Protein AF-A0A7S1CPZ2-F1 (afdb_monomer)

Radius of gyration: 19.47 Å; Cα contacts (8 Å, |Δi|>4): 74; chains: 1; bounding box: 55×33×46 Å

InterPro domains:
  IPR025697 CLU domain [PF13236] (22-107)
  IPR025697 CLU domain [PS51823] (1-107)
  IPR027523 CLU domain containing protein [PTHR12601] (15-107)

Nearest PDB structures (foldseek):
  9eut-assembly1_B  TM=6.518E-01  e=6.713E+00  Pseudomonas aeruginosa

pLDDT: mean 83.92, std 20.36, range [34.12, 98.19]

Structure (mmCIF, N/CA/C/O backbone):
data_AF-A0A7S1CPZ2-F1
#
_entry.id   AF-A0A7S1CPZ2-F1
#
loop_
_atom_site.group_PDB
_atom_site.id
_atom_site.type_symbol
_atom_site.label_atom_id
_atom_site.label_alt_id
_atom_site.label_comp_id
_atom_site.label_asym_id
_atom_site.label_entity_id
_atom_site.label_seq_id
_atom_site.pdbx_PDB_ins_code
_atom_site.Cartn_x
_atom_site.Cartn_y
_atom_site.Cartn_z
_atom_site.occupancy
_atom_site.B_iso_or_equiv
_atom_site.auth_seq_id
_atom_site.auth_comp_id
_atom_site.auth_asym_id
_atom_site.auth_atom_id
_atom_site.pdbx_PDB_model_num
ATOM 1 N N . ALA A 1 1 ? 29.819 -21.635 20.275 1.00 39.72 1 ALA A N 1
ATOM 2 C CA . ALA A 1 1 ? 28.355 -21.488 20.215 1.00 39.72 1 ALA A CA 1
ATOM 3 C C . ALA A 1 1 ? 28.055 -20.097 20.756 1.00 39.72 1 ALA A C 1
ATOM 5 O O . ALA A 1 1 ? 28.481 -19.825 21.864 1.00 39.72 1 ALA A O 1
ATOM 6 N N . ASP A 1 2 ? 27.534 -19.126 20.023 1.00 35.84 2 ASP A N 1
ATOM 7 C CA . ASP A 1 2 ? 26.759 -19.181 18.791 1.00 35.84 2 ASP A CA 1
ATOM 8 C C . ASP A 1 2 ? 27.109 -18.018 17.860 1.00 35.84 2 ASP A C 1
ATOM 10 O O . ASP A 1 2 ? 27.485 -16.928 18.287 1.00 35.84 2 ASP A O 1
ATOM 14 N N . VAL A 1 3 ? 26.984 -18.298 16.569 1.00 44.12 3 VAL A N 1
ATOM 15 C CA . VAL A 1 3 ? 27.108 -17.353 15.466 1.00 44.12 3 VAL A CA 1
ATOM 16 C C . VAL A 1 3 ? 25.761 -16.651 15.311 1.00 44.12 3 VAL A C 1
ATOM 18 O O . VAL A 1 3 ? 24.797 -17.277 14.888 1.00 44.12 3 VAL A O 1
ATOM 21 N N . ALA A 1 4 ? 25.695 -15.349 15.583 1.00 42.81 4 ALA A N 1
ATOM 22 C CA . ALA A 1 4 ? 24.615 -14.499 15.090 1.00 42.81 4 ALA A CA 1
ATOM 23 C C . ALA A 1 4 ? 25.214 -13.473 14.126 1.00 42.81 4 ALA A C 1
ATOM 25 O O . ALA A 1 4 ? 25.727 -12.422 14.504 1.00 42.81 4 ALA A O 1
ATOM 26 N N . LEU A 1 5 ? 25.199 -13.860 12.852 1.00 42.28 5 LEU A N 1
ATOM 27 C CA . LEU A 1 5 ? 25.485 -13.029 11.693 1.00 42.28 5 LEU A CA 1
ATOM 28 C C . LEU A 1 5 ? 24.553 -11.812 11.691 1.00 42.28 5 LEU A C 1
ATOM 30 O O . LEU A 1 5 ? 23.407 -11.910 11.257 1.00 42.28 5 LEU A O 1
ATOM 34 N N . SER A 1 6 ? 25.064 -10.656 12.112 1.00 42.34 6 SER A N 1
ATOM 35 C CA . SER A 1 6 ? 24.456 -9.374 11.761 1.00 42.34 6 SER A CA 1
ATOM 36 C C . SER A 1 6 ? 24.675 -9.140 10.265 1.00 42.34 6 SER A C 1
ATOM 38 O O . SER A 1 6 ? 25.733 -8.694 9.819 1.00 42.34 6 SER A O 1
ATOM 40 N N . ARG A 1 7 ? 23.695 -9.557 9.460 1.00 40.56 7 ARG A N 1
ATOM 41 C CA . ARG A 1 7 ? 23.603 -9.251 8.031 1.00 40.56 7 ARG A CA 1
ATOM 42 C C . ARG A 1 7 ? 22.742 -8.008 7.849 1.00 40.56 7 ARG A C 1
ATOM 44 O O . ARG A 1 7 ? 21.647 -8.085 7.307 1.00 40.56 7 ARG A O 1
ATOM 51 N N . ASP A 1 8 ? 23.285 -6.852 8.201 1.00 40.06 8 ASP A N 1
ATOM 52 C CA . ASP A 1 8 ? 22.806 -5.592 7.634 1.00 40.06 8 ASP A CA 1
ATOM 53 C C . ASP A 1 8 ? 23.468 -5.372 6.271 1.00 40.06 8 ASP A C 1
ATOM 55 O O . ASP A 1 8 ? 24.335 -4.521 6.076 1.00 40.06 8 ASP A O 1
ATOM 59 N N . VAL A 1 9 ? 23.040 -6.164 5.284 1.00 37.44 9 VAL A N 1
ATOM 60 C CA . VAL A 1 9 ? 23.199 -5.777 3.881 1.00 37.44 9 VAL A CA 1
ATOM 61 C C . VAL A 1 9 ? 22.119 -4.738 3.605 1.00 37.44 9 VAL A C 1
ATOM 63 O O . VAL A 1 9 ? 21.030 -5.051 3.126 1.00 37.44 9 VAL A O 1
ATOM 66 N N . LYS A 1 10 ? 22.422 -3.472 3.908 1.00 40.31 10 LYS A N 1
ATOM 67 C CA . LYS A 1 10 ? 21.704 -2.339 3.319 1.00 40.31 10 LYS A CA 1
ATOM 68 C C . LYS A 1 10 ? 22.024 -2.324 1.826 1.00 40.31 10 LYS A C 1
ATOM 70 O O . LYS A 1 10 ? 22.955 -1.666 1.373 1.00 40.31 10 LYS A O 1
ATOM 75 N N . SER A 1 11 ? 21.272 -3.125 1.071 1.00 38.31 11 SER A N 1
ATOM 76 C CA . SER A 1 11 ? 21.229 -3.081 -0.387 1.00 38.31 11 SER A CA 1
ATOM 77 C C . SER A 1 11 ? 20.910 -1.647 -0.793 1.00 38.31 11 SER A C 1
ATOM 79 O O . SER A 1 11 ? 19.817 -1.158 -0.510 1.00 38.31 11 SER A O 1
ATOM 81 N N . GLY A 1 12 ? 21.885 -0.977 -1.408 1.00 34.12 12 GLY A N 1
ATOM 82 C CA . GLY A 1 12 ? 21.797 0.418 -1.816 1.00 34.12 12 GLY A CA 1
ATOM 83 C C . GLY A 1 12 ? 20.526 0.690 -2.613 1.00 34.12 12 GLY A C 1
ATOM 84 O O . GLY A 1 12 ? 20.365 0.201 -3.730 1.00 34.12 12 GLY A O 1
ATOM 85 N N . ARG A 1 13 ? 19.622 1.477 -2.026 1.00 51.16 13 ARG A N 1
ATOM 86 C CA . ARG A 1 13 ? 18.565 2.165 -2.761 1.00 51.16 13 ARG A CA 1
ATOM 87 C C . ARG A 1 13 ? 19.187 3.432 -3.334 1.00 51.16 13 ARG A C 1
ATOM 89 O O . ARG A 1 13 ? 19.605 4.312 -2.586 1.00 51.16 13 ARG A O 1
ATOM 96 N N . ALA A 1 14 ? 19.303 3.495 -4.655 1.00 41.88 14 ALA A N 1
ATOM 97 C CA . ALA A 1 14 ? 19.522 4.758 -5.339 1.00 41.88 14 ALA A CA 1
ATOM 98 C C . ALA A 1 14 ? 18.301 5.652 -5.059 1.00 41.88 14 ALA A C 1
ATOM 100 O O . ALA A 1 14 ? 17.185 5.240 -5.353 1.00 41.88 14 ALA A O 1
ATOM 101 N N . GLY A 1 15 ? 18.530 6.821 -4.451 1.00 42.19 15 GLY A N 1
ATOM 102 C CA . GLY A 1 15 ? 17.497 7.817 -4.146 1.00 42.19 15 GLY A CA 1
ATOM 103 C C . GLY A 1 15 ? 16.627 7.460 -2.942 1.00 42.19 15 GLY A C 1
ATOM 104 O O . GLY A 1 15 ? 15.493 7.032 -3.104 1.00 42.19 15 GLY A O 1
ATOM 105 N N . VAL A 1 16 ? 17.143 7.628 -1.721 1.00 50.38 16 VAL A N 1
ATOM 106 C CA . VAL A 1 16 ? 16.282 7.624 -0.529 1.00 50.38 16 VAL A CA 1
ATOM 107 C C . VAL A 1 16 ? 15.676 9.020 -0.410 1.00 50.38 16 VAL A C 1
ATOM 109 O O . VAL A 1 16 ? 16.329 9.935 0.087 1.00 50.38 16 VAL A O 1
ATOM 112 N N . 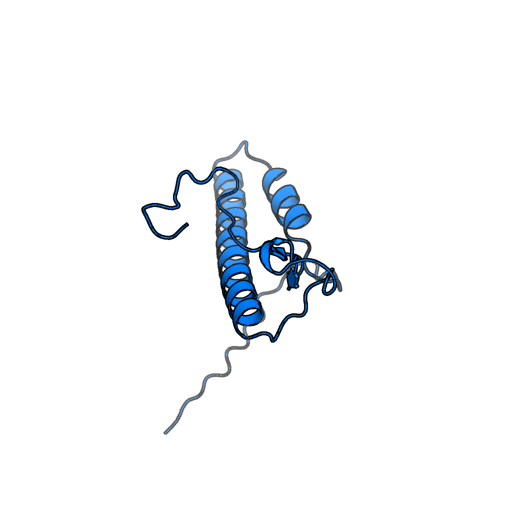GLU A 1 17 ? 14.453 9.194 -0.906 1.00 55.03 17 GLU A N 1
ATOM 113 C CA . GLU A 1 17 ? 13.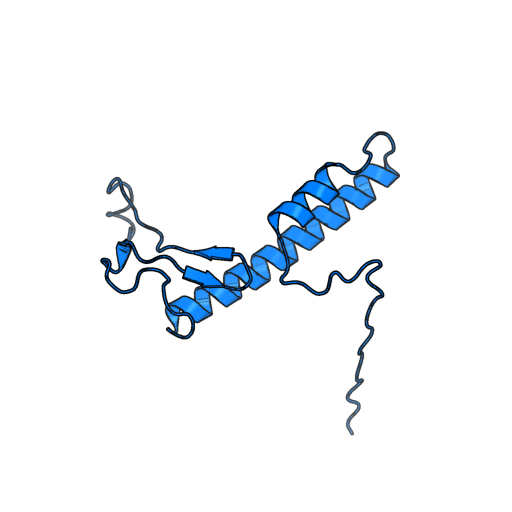601 10.291 -0.453 1.00 55.03 17 GLU A CA 1
ATOM 114 C C . GLU A 1 17 ? 13.385 10.134 1.055 1.00 55.03 17 GLU A C 1
ATOM 116 O O . GLU A 1 17 ? 12.947 9.088 1.536 1.00 55.03 17 GLU A O 1
ATOM 121 N N . PHE A 1 18 ? 13.755 11.160 1.820 1.00 56.69 18 PHE A N 1
ATOM 122 C CA . PHE A 1 18 ? 13.463 11.236 3.248 1.00 56.69 18 PHE A CA 1
ATOM 123 C C . PHE A 1 18 ? 12.001 11.660 3.416 1.00 56.69 18 PHE A C 1
ATOM 125 O O . PHE A 1 18 ? 11.705 12.819 3.688 1.00 56.69 18 PHE A O 1
ATOM 132 N N . GLY A 1 19 ? 11.094 10.711 3.202 1.00 69.75 19 GLY A N 1
ATOM 133 C CA . GLY A 1 19 ? 9.653 10.870 3.357 1.00 69.75 19 GLY A CA 1
ATOM 134 C C . GLY A 1 19 ? 8.980 9.521 3.629 1.00 69.75 19 GLY A C 1
ATOM 135 O O . GLY A 1 19 ? 9.605 8.473 3.428 1.00 69.75 19 GLY A O 1
ATOM 136 N N . PRO A 1 20 ? 7.737 9.519 4.143 1.00 78.50 20 PRO A N 1
ATOM 137 C CA . PRO A 1 20 ? 6.945 8.297 4.236 1.00 78.50 20 PRO A CA 1
ATOM 138 C C . PRO A 1 20 ? 6.764 7.687 2.835 1.00 78.50 20 PRO A C 1
ATOM 140 O O . PRO A 1 20 ? 6.800 8.388 1.827 1.00 78.50 20 PRO A O 1
ATOM 143 N N . ARG A 1 21 ? 6.655 6.357 2.751 1.00 90.81 21 ARG A N 1
ATOM 144 C CA . ARG A 1 21 ? 6.599 5.654 1.462 1.00 90.81 21 ARG A CA 1
ATOM 145 C C . ARG A 1 21 ? 5.294 5.975 0.732 1.00 90.81 21 ARG A C 1
ATOM 147 O O . ARG A 1 21 ? 4.218 5.706 1.255 1.00 90.81 21 ARG A O 1
ATOM 154 N N . GLU A 1 22 ? 5.390 6.423 -0.514 1.00 94.56 22 GLU A N 1
ATOM 155 C CA . GLU A 1 22 ? 4.226 6.677 -1.369 1.00 94.56 22 GLU A CA 1
ATOM 156 C C . GLU A 1 22 ? 3.976 5.501 -2.324 1.00 94.56 22 GLU A C 1
ATOM 158 O O . GLU A 1 22 ? 4.504 5.431 -3.435 1.00 94.56 22 GLU A O 1
ATOM 163 N N . TRP A 1 23 ? 3.161 4.535 -1.886 1.00 96.25 23 TRP A N 1
ATOM 164 C CA . TRP A 1 23 ? 2.894 3.290 -2.626 1.00 96.25 23 TRP A CA 1
ATOM 165 C C . TRP A 1 23 ? 2.381 3.514 -4.051 1.00 96.25 23 TRP A C 1
ATOM 167 O O . TRP A 1 23 ? 2.782 2.808 -4.981 1.00 96.25 23 TRP A O 1
ATOM 177 N N . ASN A 1 24 ? 1.488 4.491 -4.220 1.00 95.50 24 ASN A N 1
ATOM 178 C CA . ASN A 1 24 ? 0.873 4.800 -5.508 1.00 95.50 24 ASN A CA 1
ATOM 179 C C . ASN A 1 24 ? 1.879 5.426 -6.476 1.00 95.50 24 ASN A C 1
ATOM 181 O O . ASN A 1 24 ? 1.927 5.029 -7.641 1.00 95.50 24 ASN A O 1
ATOM 185 N N . GLU A 1 25 ? 2.703 6.358 -5.995 1.00 96.38 25 GLU A N 1
ATOM 186 C CA . GLU A 1 25 ? 3.746 7.000 -6.796 1.00 96.38 25 GLU A CA 1
ATOM 187 C C . GLU A 1 25 ? 4.827 5.991 -7.193 1.00 96.38 25 GLU A C 1
ATOM 189 O O . GLU A 1 25 ? 5.206 5.913 -8.363 1.00 96.38 25 GLU A O 1
ATOM 194 N N . GLU A 1 26 ? 5.249 5.129 -6.264 1.00 95.88 26 GLU A N 1
ATOM 195 C CA . GLU A 1 26 ? 6.229 4.082 -6.551 1.00 95.88 26 GLU A CA 1
ATOM 196 C C . GLU A 1 26 ? 5.694 3.086 -7.598 1.00 95.88 26 GLU A C 1
ATOM 198 O O . GLU A 1 26 ? 6.382 2.783 -8.579 1.00 95.88 26 GLU A O 1
ATOM 203 N N . LEU A 1 27 ? 4.441 2.627 -7.465 1.00 97.00 27 LEU A N 1
ATOM 204 C CA . LEU A 1 27 ? 3.802 1.758 -8.462 1.00 97.00 27 LEU A CA 1
ATOM 205 C C . LEU A 1 27 ? 3.723 2.432 -9.831 1.00 97.00 27 LEU A C 1
ATOM 207 O O . LEU A 1 27 ? 3.990 1.790 -10.853 1.00 97.00 27 LEU A O 1
ATOM 211 N N . GLN A 1 28 ? 3.330 3.704 -9.853 1.00 97.25 28 GLN A N 1
ATOM 212 C CA . GLN A 1 28 ? 3.201 4.471 -11.081 1.00 97.25 28 GLN A CA 1
ATOM 213 C C . GLN A 1 28 ? 4.560 4.628 -11.771 1.00 97.25 28 GLN A C 1
ATOM 215 O O . GLN A 1 28 ? 4.665 4.341 -12.964 1.00 97.25 28 GLN A O 1
ATOM 220 N N . SER A 1 29 ? 5.619 4.928 -11.014 1.00 97.00 29 SER A N 1
ATOM 221 C CA . SER A 1 29 ? 6.983 5.032 -11.542 1.00 97.00 29 SER A CA 1
ATOM 222 C C . SER A 1 29 ? 7.443 3.738 -12.229 1.00 97.00 29 SER A C 1
ATOM 224 O O . SER A 1 29 ? 8.006 3.768 -13.324 1.00 97.00 29 SER A O 1
ATOM 226 N N . TYR A 1 30 ? 7.131 2.567 -11.655 1.00 97.19 30 TYR A N 1
ATOM 227 C CA . TYR A 1 30 ? 7.460 1.285 -12.281 1.00 97.19 30 TYR A CA 1
ATOM 228 C C . TYR A 1 30 ? 6.615 1.010 -13.524 1.00 97.19 30 TYR A C 1
ATOM 230 O O . TYR A 1 30 ? 7.097 0.400 -14.481 1.00 97.19 30 TYR A O 1
ATOM 238 N N . ARG A 1 31 ? 5.352 1.447 -13.545 1.00 95.75 31 ARG A N 1
ATOM 239 C CA . ARG A 1 31 ? 4.477 1.288 -14.713 1.00 95.75 31 ARG A CA 1
ATOM 240 C C . ARG A 1 31 ? 4.958 2.097 -15.914 1.00 95.75 31 ARG A C 1
ATOM 242 O O . ARG A 1 31 ? 4.767 1.614 -17.030 1.00 95.75 31 ARG A O 1
ATOM 249 N N . GLU A 1 32 ? 5.592 3.240 -15.672 1.00 96.50 32 GLU A N 1
ATOM 250 C CA . GLU A 1 32 ? 6.147 4.152 -16.679 1.00 96.50 32 GLU A CA 1
ATOM 251 C C . GLU A 1 32 ? 7.514 3.717 -17.234 1.00 96.50 32 GLU A C 1
ATOM 253 O O . GLU A 1 32 ? 7.983 4.280 -18.224 1.00 96.50 32 GLU A O 1
ATOM 258 N N . LEU A 1 33 ? 8.143 2.682 -16.659 1.00 95.56 33 LEU A N 1
ATOM 259 C CA . LEU A 1 33 ? 9.399 2.141 -17.180 1.00 95.56 33 LEU A CA 1
ATOM 260 C C . LEU A 1 33 ? 9.261 1.644 -18.637 1.00 95.56 33 LEU A C 1
ATOM 262 O O . LEU A 1 33 ? 8.219 1.087 -19.009 1.00 95.56 33 LEU A O 1
ATOM 266 N N . PRO A 1 34 ? 10.333 1.754 -19.451 1.00 95.38 34 PRO A N 1
ATOM 267 C CA . PRO A 1 34 ? 10.362 1.227 -20.813 1.00 95.38 34 PRO A CA 1
ATOM 268 C C . PRO A 1 34 ? 9.968 -0.253 -20.892 1.00 95.38 34 PRO A C 1
ATOM 270 O O . PRO A 1 34 ? 10.232 -1.042 -19.981 1.00 95.38 34 PRO A O 1
ATOM 273 N N . ARG A 1 35 ? 9.347 -0.649 -22.007 1.00 95.44 35 ARG A N 1
ATOM 274 C CA . ARG A 1 35 ? 8.798 -2.007 -22.189 1.00 95.44 35 ARG A CA 1
ATOM 275 C C . ARG A 1 35 ? 9.078 -2.630 -23.556 1.00 95.44 35 ARG A C 1
ATOM 277 O O . ARG A 1 35 ? 8.558 -3.711 -23.849 1.00 95.44 35 ARG A O 1
ATOM 284 N N . ASP A 1 36 ? 9.910 -1.995 -24.373 1.00 97.25 36 ASP A N 1
ATOM 285 C CA . ASP A 1 36 ? 10.135 -2.404 -25.761 1.00 97.25 36 ASP A CA 1
ATOM 286 C C . ASP A 1 36 ? 11.013 -3.656 -25.828 1.00 97.25 36 ASP A C 1
ATOM 288 O O . ASP A 1 36 ? 10.722 -4.612 -26.556 1.00 97.25 36 ASP A O 1
ATOM 292 N N . ARG A 1 37 ? 12.051 -3.724 -24.987 1.00 97.44 37 ARG A N 1
ATOM 293 C CA . ARG A 1 37 ? 12.960 -4.873 -24.930 1.00 97.44 37 ARG A CA 1
ATOM 294 C C . ARG A 1 37 ? 12.571 -5.838 -23.816 1.00 97.44 37 ARG A C 1
ATOM 296 O O . ARG A 1 37 ? 12.148 -5.445 -22.732 1.00 97.44 37 A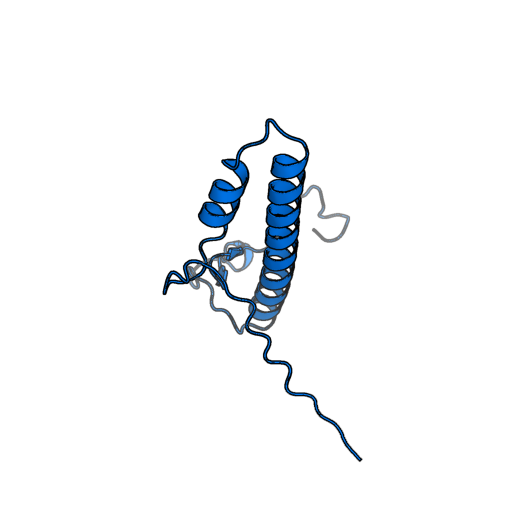RG A O 1
ATOM 303 N N . ALA A 1 38 ? 12.811 -7.130 -24.049 1.00 97.19 38 ALA A N 1
ATOM 304 C CA . ALA A 1 38 ? 12.519 -8.186 -23.075 1.00 97.19 38 ALA A CA 1
ATOM 305 C C . ALA A 1 38 ? 13.183 -7.946 -21.709 1.00 97.19 38 ALA A C 1
ATOM 307 O O . ALA A 1 38 ? 12.567 -8.166 -20.671 1.00 97.19 38 ALA A O 1
ATOM 308 N N . ARG A 1 39 ? 14.419 -7.433 -21.708 1.00 96.44 39 ARG A N 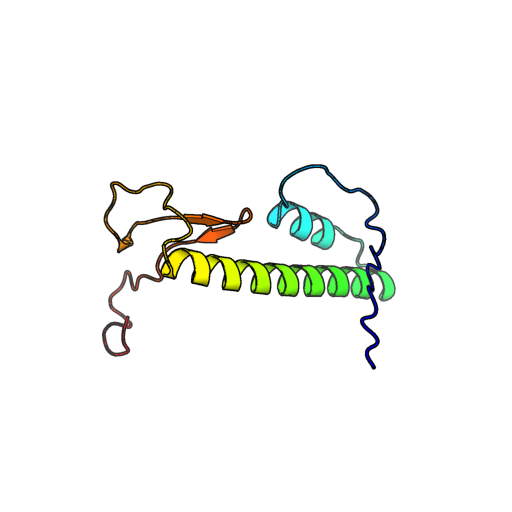1
ATOM 309 C CA . ARG A 1 39 ? 15.142 -7.092 -20.478 1.00 96.44 39 ARG A CA 1
ATOM 310 C C . ARG A 1 39 ? 14.459 -5.977 -19.681 1.00 96.44 39 ARG A C 1
ATOM 312 O O . ARG A 1 39 ? 14.436 -6.054 -18.460 1.00 96.44 39 ARG A O 1
ATOM 319 N N . GLU A 1 40 ? 13.923 -4.961 -20.353 1.00 97.19 40 GLU A N 1
ATOM 320 C CA . GLU A 1 40 ? 13.253 -3.833 -19.692 1.00 97.19 40 GLU A CA 1
ATOM 321 C C . GLU A 1 40 ? 11.950 -4.298 -19.038 1.00 97.19 40 GLU A C 1
ATOM 323 O O . GLU A 1 40 ? 11.731 -4.034 -17.858 1.00 97.19 40 G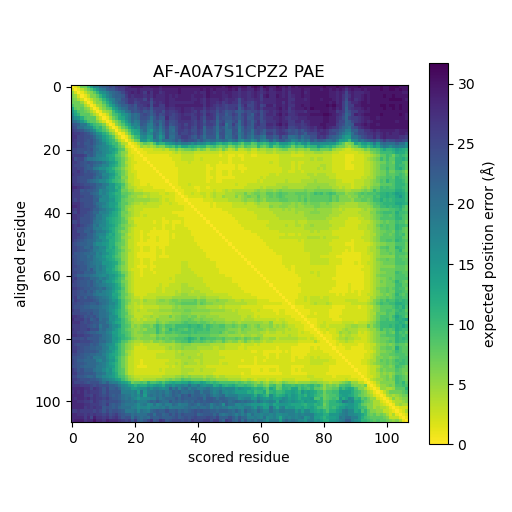LU A O 1
ATOM 3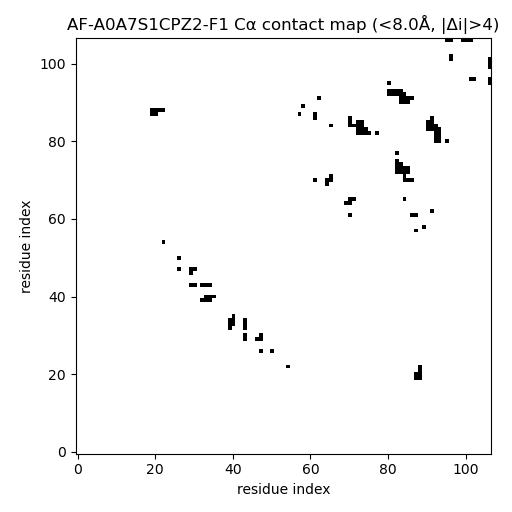28 N N . ARG A 1 41 ? 11.167 -5.121 -19.754 1.00 97.38 41 ARG A N 1
ATOM 329 C CA . ARG A 1 41 ? 9.977 -5.782 -19.195 1.00 97.38 41 ARG A CA 1
ATOM 330 C C . ARG A 1 41 ? 10.312 -6.615 -17.962 1.00 97.38 41 ARG A C 1
ATOM 332 O O . ARG A 1 41 ? 9.680 -6.443 -16.933 1.00 97.38 41 ARG A O 1
ATOM 339 N N . ALA A 1 42 ? 11.360 -7.438 -18.024 1.00 97.44 42 ALA A N 1
ATOM 340 C CA . ALA A 1 42 ? 11.764 -8.267 -16.889 1.00 97.44 42 ALA A CA 1
ATOM 341 C C . ALA A 1 42 ? 12.170 -7.445 -15.649 1.00 97.44 42 ALA A C 1
ATOM 343 O O . ALA A 1 42 ? 11.897 -7.861 -14.523 1.00 97.44 42 ALA A O 1
ATOM 344 N N . VAL A 1 43 ? 12.823 -6.290 -15.834 1.00 96.38 43 VAL A N 1
ATOM 345 C CA . VAL A 1 43 ? 13.156 -5.375 -14.728 1.00 96.38 43 VAL A CA 1
ATOM 346 C C . VAL A 1 43 ? 11.886 -4.759 -14.149 1.00 96.38 43 VAL A C 1
ATOM 348 O O . VAL A 1 43 ? 11.683 -4.835 -12.940 1.00 96.38 43 VAL A O 1
ATOM 351 N N . ARG A 1 44 ? 11.015 -4.215 -15.003 1.00 97.38 44 ARG A N 1
ATOM 352 C CA . ARG A 1 44 ? 9.726 -3.639 -14.608 1.00 97.38 44 ARG A CA 1
ATOM 353 C C . ARG A 1 44 ? 8.872 -4.636 -13.829 1.00 97.38 44 ARG A C 1
ATOM 355 O O . ARG A 1 44 ? 8.421 -4.324 -12.731 1.00 97.38 44 ARG A O 1
ATOM 362 N N . ASP A 1 45 ? 8.691 -5.837 -14.366 1.00 97.69 45 ASP A N 1
ATOM 363 C CA . ASP A 1 45 ? 7.850 -6.866 -13.759 1.00 97.69 45 ASP A CA 1
ATOM 364 C C . ASP A 1 45 ? 8.422 -7.303 -12.407 1.00 97.69 45 ASP A C 1
ATOM 366 O O . ASP A 1 45 ? 7.685 -7.404 -11.431 1.00 97.69 45 ASP A O 1
ATOM 370 N N . ARG A 1 46 ? 9.751 -7.458 -12.292 1.00 97.62 46 ARG A N 1
ATOM 371 C CA . ARG A 1 46 ? 10.404 -7.745 -11.006 1.00 97.62 46 ARG A CA 1
ATOM 372 C C . ARG A 1 46 ? 10.172 -6.635 -9.979 1.00 97.62 46 ARG A C 1
ATOM 374 O O . ARG A 1 46 ? 9.915 -6.951 -8.818 1.00 97.62 46 ARG A O 1
ATOM 381 N N . SER A 1 47 ? 10.277 -5.368 -10.381 1.00 97.69 47 SER A N 1
ATOM 382 C CA . SER A 1 47 ? 10.036 -4.227 -9.490 1.00 97.69 47 SER A CA 1
ATOM 383 C C . SER A 1 47 ? 8.586 -4.184 -9.014 1.00 97.69 47 SER A C 1
ATOM 385 O O . SER A 1 47 ? 8.348 -4.069 -7.815 1.00 97.69 47 SER A O 1
ATOM 387 N N . ILE A 1 48 ? 7.621 -4.380 -9.920 1.00 97.44 48 ILE A N 1
ATOM 388 C CA . ILE A 1 48 ? 6.192 -4.438 -9.578 1.00 97.44 48 ILE A CA 1
ATOM 389 C C . ILE A 1 48 ? 5.905 -5.625 -8.654 1.00 97.44 48 ILE A C 1
ATOM 391 O O . ILE A 1 48 ? 5.245 -5.450 -7.634 1.00 97.44 48 ILE A O 1
ATOM 395 N N . CYS A 1 49 ? 6.425 -6.819 -8.956 1.00 98.12 49 CYS A N 1
ATOM 396 C CA . CYS A 1 49 ? 6.255 -7.983 -8.087 1.00 98.12 49 CYS A CA 1
ATOM 397 C C . CYS A 1 49 ? 6.794 -7.711 -6.682 1.00 98.12 49 CYS A C 1
ATOM 399 O O . CYS A 1 49 ? 6.132 -8.034 -5.701 1.00 98.12 49 CYS A O 1
ATOM 401 N N . ARG A 1 50 ? 7.975 -7.093 -6.573 1.00 97.19 50 ARG A N 1
ATOM 402 C CA . ARG A 1 50 ? 8.545 -6.727 -5.275 1.00 97.19 50 ARG A CA 1
ATOM 403 C C . ARG A 1 50 ? 7.668 -5.731 -4.526 1.00 97.19 50 ARG A C 1
ATOM 405 O O . ARG A 1 50 ? 7.389 -5.954 -3.356 1.00 97.19 50 ARG A O 1
ATOM 412 N N . LEU A 1 51 ? 7.202 -4.688 -5.206 1.00 97.69 51 LEU A N 1
ATOM 413 C CA . LEU A 1 51 ? 6.311 -3.692 -4.623 1.00 97.69 51 LEU A CA 1
ATOM 414 C C . LEU A 1 51 ? 5.029 -4.323 -4.075 1.00 97.69 51 LEU A C 1
ATOM 416 O O . LEU A 1 51 ? 4.642 -4.024 -2.954 1.00 97.69 51 LEU A O 1
ATOM 420 N N . VAL A 1 52 ? 4.397 -5.215 -4.842 1.00 97.81 52 VAL A N 1
ATOM 421 C CA . VAL A 1 52 ? 3.165 -5.901 -4.428 1.00 97.81 52 VAL A CA 1
ATOM 422 C C . VAL A 1 52 ? 3.413 -6.813 -3.227 1.00 97.81 52 VAL A C 1
ATOM 424 O O . VAL A 1 52 ? 2.596 -6.833 -2.309 1.00 97.81 52 VAL A O 1
ATOM 427 N N . MET A 1 53 ? 4.535 -7.541 -3.198 1.00 98.19 53 MET A N 1
ATOM 428 C CA . MET A 1 53 ? 4.905 -8.363 -2.040 1.00 98.19 53 MET A CA 1
ATOM 429 C C . MET A 1 53 ? 5.094 -7.505 -0.785 1.00 98.19 53 MET A C 1
ATOM 431 O O . MET A 1 53 ? 4.528 -7.827 0.258 1.00 98.19 53 MET A O 1
ATOM 435 N N . ASP A 1 54 ? 5.829 -6.397 -0.901 1.00 97.75 54 ASP A N 1
ATOM 436 C CA . ASP A 1 54 ? 6.047 -5.473 0.212 1.00 97.75 54 ASP A CA 1
ATOM 437 C C . ASP A 1 54 ? 4.719 -4.844 0.676 1.00 97.75 54 ASP A C 1
ATOM 439 O O . ASP A 1 54 ? 4.431 -4.841 1.869 1.00 97.75 54 ASP A O 1
ATOM 443 N N . PHE A 1 55 ? 3.888 -4.361 -0.257 1.00 97.88 55 PHE A N 1
ATOM 444 C CA . PHE A 1 55 ? 2.581 -3.760 0.037 1.00 97.88 55 PHE A CA 1
ATOM 445 C C . PHE A 1 55 ? 1.675 -4.740 0.770 1.00 97.88 55 PHE A C 1
ATOM 447 O O . PHE A 1 55 ? 1.063 -4.384 1.770 1.00 97.88 55 PHE A O 1
ATOM 454 N N . THR A 1 56 ? 1.623 -5.990 0.307 1.00 98.12 56 THR A N 1
ATOM 455 C CA . THR A 1 56 ? 0.797 -7.030 0.929 1.00 98.12 56 THR A CA 1
ATOM 456 C C . THR A 1 56 ? 1.259 -7.309 2.355 1.00 98.12 56 THR A C 1
ATOM 458 O O . THR A 1 56 ? 0.434 -7.361 3.261 1.00 98.12 56 THR A O 1
ATOM 461 N N . ALA A 1 57 ? 2.570 -7.438 2.583 1.00 98.00 57 ALA A N 1
ATOM 462 C CA 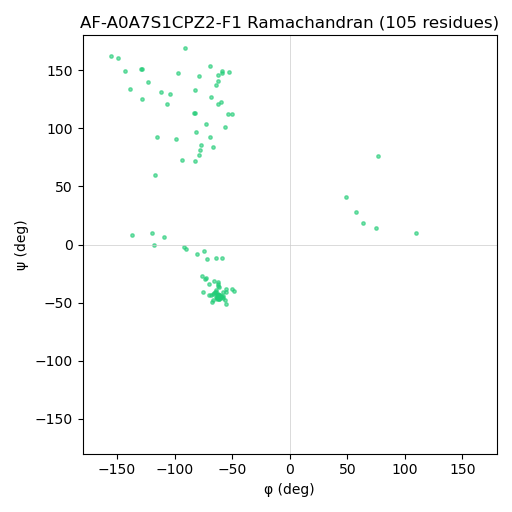. ALA A 1 57 ? 3.109 -7.669 3.919 1.00 98.00 57 ALA A CA 1
ATOM 463 C C . ALA A 1 57 ? 2.793 -6.507 4.878 1.00 98.00 57 ALA A C 1
ATOM 465 O O . ALA A 1 57 ? 2.332 -6.745 5.995 1.00 98.00 57 ALA A O 1
ATOM 466 N N . THR A 1 58 ? 2.982 -5.260 4.433 1.00 97.81 58 THR A N 1
ATOM 467 C CA . THR A 1 58 ? 2.649 -4.068 5.226 1.00 97.81 58 THR A CA 1
ATOM 468 C C . THR A 1 58 ? 1.144 -3.949 5.471 1.00 97.81 58 THR A C 1
ATOM 470 O O . THR A 1 58 ? 0.734 -3.675 6.595 1.00 97.81 58 THR A O 1
ATOM 473 N N . ALA A 1 59 ? 0.309 -4.221 4.464 1.00 97.62 59 ALA A N 1
ATOM 474 C CA . ALA A 1 59 ? -1.144 -4.204 4.602 1.00 97.62 59 ALA A CA 1
ATOM 475 C C . ALA A 1 59 ? -1.632 -5.249 5.616 1.00 97.62 59 ALA A C 1
ATOM 477 O O . ALA A 1 59 ? -2.446 -4.935 6.478 1.00 97.62 59 ALA A O 1
ATOM 478 N N . CYS A 1 60 ? -1.101 -6.475 5.569 1.00 98.19 60 CYS A N 1
ATOM 479 C CA . CYS A 1 60 ? -1.436 -7.511 6.544 1.00 98.19 60 CYS A CA 1
ATOM 480 C C . CYS A 1 60 ? -1.053 -7.097 7.971 1.00 98.19 60 CYS A C 1
ATOM 482 O O . CYS A 1 60 ? -1.865 -7.242 8.881 1.00 98.19 60 CYS A O 1
ATOM 484 N N . ALA A 1 61 ? 0.153 -6.557 8.168 1.00 97.94 61 ALA A N 1
ATOM 485 C CA . ALA A 1 61 ? 0.588 -6.079 9.479 1.00 97.94 61 ALA A CA 1
ATOM 486 C C . ALA A 1 61 ? -0.287 -4.919 9.989 1.00 97.94 61 ALA A C 1
ATOM 488 O O . ALA A 1 61 ? -0.697 -4.927 11.147 1.00 97.94 61 ALA A O 1
ATOM 489 N N . GLY A 1 62 ? -0.630 -3.966 9.116 1.00 97.50 62 GLY A N 1
ATOM 490 C CA . GLY A 1 62 ? -1.519 -2.851 9.445 1.00 97.50 62 GLY A CA 1
ATOM 491 C C . GLY A 1 62 ? -2.926 -3.309 9.832 1.00 97.50 62 GLY A C 1
ATOM 492 O O . GLY A 1 62 ? -3.462 -2.848 10.834 1.00 97.50 62 GLY A O 1
ATOM 493 N N . ALA A 1 63 ? -3.496 -4.270 9.101 1.00 97.50 63 ALA A N 1
ATOM 494 C CA . ALA A 1 63 ? -4.803 -4.838 9.423 1.00 97.50 63 ALA A CA 1
ATOM 495 C C . ALA A 1 63 ? -4.814 -5.519 10.802 1.00 97.50 63 ALA A C 1
ATOM 497 O O . ALA A 1 63 ? -5.739 -5.301 11.582 1.00 97.50 63 ALA A O 1
ATOM 498 N N . VAL A 1 64 ? -3.773 -6.295 11.134 1.00 97.81 64 VAL A N 1
ATOM 499 C CA . VAL A 1 64 ? -3.629 -6.901 12.470 1.00 97.81 64 VAL A CA 1
ATOM 500 C C . VAL A 1 64 ? -3.535 -5.819 13.547 1.00 97.81 64 VAL A C 1
ATOM 502 O O . VAL A 1 64 ? -4.272 -5.875 14.526 1.00 97.81 64 VAL A O 1
ATOM 505 N N . ALA A 1 65 ? -2.706 -4.792 13.340 1.00 97.56 65 ALA A N 1
ATOM 506 C CA . ALA A 1 65 ? -2.537 -3.703 14.301 1.00 97.56 65 ALA A CA 1
ATOM 507 C C . ALA A 1 65 ? -3.832 -2.902 14.544 1.00 97.56 65 ALA A C 1
ATOM 509 O O . ALA A 1 65 ? -4.071 -2.447 15.664 1.00 97.56 65 ALA A O 1
ATOM 510 N N . ILE A 1 66 ? -4.678 -2.743 13.519 1.00 96.62 66 ILE A N 1
ATOM 511 C CA . ILE A 1 66 ? -6.011 -2.131 13.640 1.00 96.62 66 ILE A CA 1
ATOM 512 C C . ILE A 1 66 ? -6.932 -3.008 14.491 1.00 96.62 66 ILE A C 1
ATOM 514 O O . ILE A 1 66 ? -7.555 -2.508 15.423 1.00 96.62 66 ILE A O 1
ATOM 518 N N . VAL A 1 67 ? -6.986 -4.317 14.219 1.00 94.56 67 VAL A N 1
ATOM 519 C CA . VAL A 1 67 ? -7.817 -5.264 14.987 1.00 94.56 67 VAL A CA 1
ATOM 520 C C . VAL A 1 67 ? -7.384 -5.336 16.455 1.00 94.56 67 VAL A C 1
ATOM 522 O O . VAL A 1 67 ? -8.226 -5.445 17.341 1.00 94.56 67 VAL A O 1
ATOM 525 N N . GLU A 1 68 ? -6.084 -5.229 16.730 1.00 96.25 68 GLU A N 1
ATOM 526 C CA . GLU A 1 68 ? -5.537 -5.169 18.092 1.00 96.25 68 GLU A CA 1
ATOM 527 C C . GLU A 1 68 ? -5.765 -3.811 18.788 1.00 96.25 68 GLU A C 1
ATOM 529 O O . GLU A 1 68 ? -5.443 -3.666 19.966 1.00 96.25 68 GLU A O 1
ATOM 534 N N . GLY A 1 69 ? -6.309 -2.809 18.087 1.00 94.38 69 GLY A N 1
ATOM 535 C CA . GLY A 1 69 ? -6.556 -1.466 18.623 1.00 94.38 69 GLY A CA 1
ATOM 536 C C . GLY A 1 69 ? -5.298 -0.605 18.770 1.00 94.38 69 GLY A C 1
ATOM 537 O O . GLY A 1 69 ? -5.329 0.426 19.441 1.00 94.38 69 GLY A O 1
ATOM 538 N N . THR A 1 70 ? -4.184 -1.006 18.150 1.00 97.19 70 THR A N 1
ATOM 539 C CA . THR A 1 70 ? -2.918 -0.253 18.174 1.00 97.19 70 THR A CA 1
ATOM 540 C C . THR A 1 70 ? -2.960 0.960 17.237 1.00 97.19 70 THR A C 1
ATOM 542 O O . THR A 1 70 ? -2.277 1.955 17.478 1.00 97.19 70 THR A O 1
ATOM 545 N N . VAL A 1 71 ? -3.777 0.905 16.178 1.00 96.44 71 VAL A N 1
ATOM 546 C CA . VAL A 1 71 ? -3.981 2.004 15.223 1.00 96.44 71 VAL A CA 1
ATOM 547 C C . VAL A 1 71 ? -5.350 2.636 15.463 1.00 96.44 71 VAL A C 1
ATOM 549 O O . VAL A 1 71 ? -6.375 1.966 15.359 1.00 96.44 71 VAL A O 1
ATOM 552 N N . ALA A 1 72 ? -5.371 3.935 15.762 1.00 96.44 72 ALA A N 1
ATOM 553 C CA . ALA A 1 72 ? -6.610 4.676 15.967 1.00 96.44 72 ALA A CA 1
ATOM 554 C C . ALA A 1 72 ? -7.278 5.044 14.627 1.00 96.44 72 ALA A C 1
ATOM 556 O O . ALA A 1 72 ? -6.574 5.356 13.659 1.00 96.44 72 ALA A O 1
ATOM 557 N N . PRO A 1 73 ? -8.620 5.056 14.561 1.00 97.00 73 PRO A N 1
ATOM 558 C CA . PRO A 1 73 ? -9.325 5.525 13.380 1.00 97.00 73 PRO A CA 1
ATOM 559 C C . PRO A 1 73 ? -9.162 7.039 13.217 1.00 97.00 73 PRO A C 1
ATOM 561 O O . PRO A 1 73 ? -8.987 7.782 14.185 1.00 97.00 73 PRO A O 1
ATOM 564 N N . ILE A 1 74 ? -9.268 7.507 11.979 1.00 96.69 74 ILE A N 1
ATOM 565 C CA . ILE A 1 74 ? -9.247 8.937 11.642 1.00 96.69 74 ILE A CA 1
ATOM 566 C C . ILE A 1 74 ? -10.568 9.606 12.043 1.00 96.69 74 ILE A C 1
ATOM 568 O O . ILE A 1 74 ? -10.595 10.784 12.397 1.00 96.69 74 ILE A O 1
ATOM 572 N N . ASN A 1 75 ? -11.657 8.843 12.015 1.00 95.31 75 ASN A N 1
ATOM 573 C CA . ASN A 1 75 ? -13.026 9.263 12.294 1.00 95.31 75 ASN A CA 1
ATOM 574 C C . ASN A 1 75 ? -13.612 8.541 13.531 1.00 95.31 75 ASN A C 1
ATOM 576 O O . ASN A 1 75 ? -14.649 7.896 13.421 1.00 95.31 75 ASN A O 1
ATOM 580 N N . PRO A 1 76 ? -13.018 8.667 14.736 1.00 93.88 76 PRO A N 1
ATOM 581 C CA . PRO A 1 76 ? -13.430 7.908 15.928 1.00 93.88 76 PRO A CA 1
ATOM 582 C C . PRO A 1 76 ? -14.855 8.197 16.430 1.00 93.88 76 PRO A C 1
ATOM 584 O O . PRO A 1 76 ? -15.328 7.514 17.330 1.00 93.88 76 PRO A O 1
ATOM 587 N N . GLY A 1 77 ? -15.513 9.245 15.927 1.00 94.38 77 GLY A N 1
ATOM 588 C CA . GLY A 1 77 ? -16.879 9.606 16.316 1.00 94.38 77 GLY A CA 1
ATOM 589 C C . GLY A 1 77 ? -17.969 8.963 15.459 1.00 94.38 77 GLY A C 1
ATOM 590 O O . GLY A 1 77 ? -19.147 9.204 15.715 1.00 94.38 77 GLY A O 1
ATOM 591 N N . GLU A 1 78 ? -17.592 8.214 14.425 1.00 93.94 78 GLU A N 1
ATOM 592 C CA . GLU A 1 78 ? -18.530 7.510 13.554 1.00 93.94 78 GLU A CA 1
ATOM 593 C C . GLU A 1 78 ? -18.808 6.091 14.065 1.00 93.94 78 GLU A C 1
ATOM 595 O O . GLU A 1 78 ? -18.169 5.606 14.996 1.00 93.94 78 GLU A O 1
ATOM 600 N N . GLU A 1 79 ? -19.811 5.438 13.479 1.00 90.81 79 GLU A N 1
ATOM 601 C CA . GLU A 1 79 ? -20.136 4.044 13.782 1.00 90.81 79 GLU A CA 1
ATOM 602 C C . GLU A 1 79 ? -18.971 3.116 13.415 1.00 90.81 79 GLU A C 1
ATOM 604 O O . GLU A 1 79 ? -18.308 3.343 12.403 1.00 90.81 79 GLU A O 1
ATOM 609 N N . ASP A 1 80 ? -18.772 2.042 14.188 1.00 86.56 80 ASP A N 1
ATOM 610 C CA . ASP A 1 80 ? -17.687 1.065 14.006 1.00 86.56 80 ASP A CA 1
ATOM 611 C C . ASP A 1 80 ? -17.549 0.577 12.556 1.00 86.56 80 ASP A C 1
ATOM 613 O O . ASP A 1 80 ? -16.445 0.468 12.027 1.00 86.56 80 ASP A O 1
ATOM 617 N N . SER A 1 81 ? -18.669 0.347 11.870 1.00 86.56 81 SER A N 1
ATOM 618 C CA . SER A 1 81 ? -18.686 -0.071 10.466 1.00 86.56 81 SER A CA 1
ATOM 619 C C . SER A 1 81 ? -18.075 0.970 9.521 1.00 86.56 81 SER A C 1
ATOM 621 O O . SER A 1 81 ? -17.464 0.623 8.513 1.00 86.56 81 SER A O 1
ATOM 623 N N . SER A 1 82 ? -18.225 2.249 9.851 1.00 89.56 82 SER A N 1
ATOM 624 C CA . SER A 1 82 ? -17.787 3.393 9.049 1.00 89.56 82 SER A CA 1
ATOM 625 C C . SER A 1 82 ? -16.378 3.865 9.411 1.00 89.56 82 SER A C 1
ATOM 627 O O . SER A 1 82 ? -15.861 4.783 8.775 1.00 89.56 82 SER A O 1
ATOM 629 N N . LEU A 1 83 ? -15.734 3.250 10.409 1.00 94.75 83 LEU A N 1
ATOM 630 C CA . LEU A 1 83 ? -14.388 3.627 10.815 1.00 94.75 83 LEU A CA 1
ATOM 631 C C . LEU A 1 83 ? -13.368 3.377 9.702 1.00 94.75 83 LEU A C 1
ATOM 633 O O . LEU A 1 83 ? -13.347 2.347 9.022 1.00 94.75 83 LEU A O 1
ATOM 637 N N . VAL A 1 84 ? -12.486 4.356 9.560 1.00 96.50 84 VAL A N 1
ATOM 638 C CA . VAL A 1 84 ? -11.413 4.416 8.581 1.00 96.50 84 VAL A CA 1
ATOM 639 C C . VAL A 1 84 ? -10.092 4.592 9.310 1.00 96.50 84 VAL A C 1
ATOM 641 O O . VAL A 1 84 ? -9.974 5.396 10.235 1.00 96.50 84 VAL A O 1
ATOM 644 N N . PHE A 1 85 ? -9.066 3.896 8.836 1.00 97.31 85 PHE A N 1
ATOM 645 C CA . PHE A 1 85 ? -7.731 3.911 9.417 1.00 97.31 85 PHE A CA 1
ATOM 646 C C . PHE A 1 85 ? -6.694 4.179 8.331 1.00 97.31 85 PHE A C 1
ATOM 648 O O . PHE A 1 85 ? -6.873 3.801 7.172 1.00 97.31 85 PHE A O 1
ATOM 655 N N . VAL A 1 86 ? -5.580 4.799 8.711 1.00 96.50 86 VAL A N 1
ATOM 656 C CA . VAL A 1 86 ? -4.401 4.904 7.849 1.00 96.50 86 VAL A CA 1
ATOM 657 C C . VAL A 1 86 ? -3.188 4.423 8.625 1.00 96.50 86 VAL A C 1
ATOM 659 O O . VAL A 1 86 ? -2.903 4.926 9.707 1.00 96.50 86 VAL A O 1
ATOM 662 N N . ASN A 1 87 ? -2.470 3.456 8.059 1.00 96.12 87 ASN A N 1
ATOM 663 C CA . ASN A 1 87 ? -1.208 2.962 8.600 1.00 96.12 87 ASN A CA 1
ATOM 664 C C . ASN A 1 87 ? -0.213 2.729 7.459 1.00 96.12 87 ASN A C 1
ATOM 666 O O . ASN A 1 87 ? -0.586 2.159 6.437 1.00 96.12 87 ASN A O 1
ATOM 670 N N . ASP A 1 88 ? 1.033 3.186 7.618 1.00 95.69 88 ASP A N 1
ATOM 671 C CA . ASP A 1 88 ? 2.084 3.107 6.586 1.00 95.69 88 ASP A CA 1
ATOM 672 C C . ASP A 1 88 ? 1.628 3.612 5.201 1.00 95.69 88 ASP A C 1
ATOM 674 O O . ASP A 1 88 ? 1.926 3.004 4.172 1.00 95.69 88 ASP A O 1
ATOM 678 N N . ASN A 1 89 ? 0.872 4.716 5.172 1.00 95.50 89 ASN A N 1
ATOM 679 C CA . ASN A 1 89 ? 0.263 5.285 3.962 1.00 95.50 89 ASN A CA 1
ATOM 680 C C . ASN A 1 89 ? -0.666 4.314 3.201 1.00 95.50 89 ASN A C 1
ATOM 682 O O . ASN A 1 89 ? -0.847 4.424 1.988 1.00 95.50 89 ASN A O 1
ATOM 686 N N . ILE A 1 90 ? -1.279 3.364 3.909 1.00 96.62 90 ILE A N 1
ATOM 687 C CA . ILE A 1 90 ? -2.320 2.474 3.392 1.00 96.62 90 ILE A CA 1
ATOM 688 C C . ILE A 1 90 ? -3.636 2.825 4.080 1.00 96.62 90 ILE A C 1
ATOM 690 O O . ILE A 1 90 ? -3.690 2.946 5.302 1.00 96.62 90 ILE A O 1
ATOM 694 N N . PHE A 1 91 ? -4.690 2.993 3.285 1.00 96.50 91 PHE A N 1
ATOM 695 C CA . PHE A 1 91 ? -6.054 3.194 3.764 1.00 96.50 91 PHE A CA 1
ATOM 696 C C . PHE A 1 91 ? -6.704 1.848 4.102 1.00 96.50 91 PHE A C 1
ATOM 698 O O . PHE A 1 91 ? -6.666 0.924 3.287 1.00 96.50 91 PHE A O 1
ATOM 705 N N . PHE A 1 92 ? -7.349 1.767 5.264 1.00 96.81 92 PHE A N 1
ATOM 706 C CA . PHE A 1 92 ? -8.106 0.604 5.718 1.00 96.81 92 PHE A CA 1
ATOM 707 C C . PHE A 1 92 ? -9.516 1.001 6.154 1.00 96.81 92 PHE A C 1
ATOM 709 O O . PHE A 1 92 ? -9.751 2.099 6.657 1.00 96.81 92 PHE A O 1
ATOM 716 N N . SER A 1 93 ?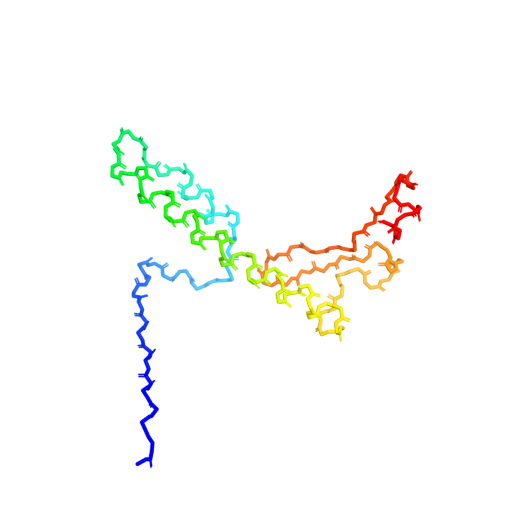 -10.434 0.055 6.009 1.00 94.50 93 SER A N 1
ATOM 717 C CA . SER A 1 93 ? -11.815 0.117 6.476 1.00 94.50 93 SER A CA 1
ATOM 718 C C . SER A 1 93 ? -12.270 -1.296 6.818 1.00 94.50 93 SER A C 1
ATOM 720 O O . SER A 1 93 ? -11.704 -2.275 6.317 1.00 94.50 93 SER A O 1
ATOM 722 N N . HIS A 1 94 ? -13.323 -1.421 7.619 1.00 89.81 94 HIS A N 1
ATOM 723 C CA .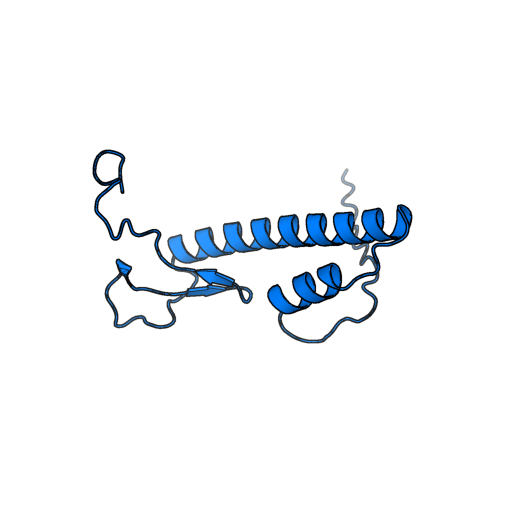 HIS A 1 94 ? -13.973 -2.713 7.799 1.00 89.81 94 HIS A CA 1
ATOM 724 C C . HIS A 1 94 ? -14.555 -3.220 6.471 1.00 89.81 94 HIS A C 1
ATOM 726 O O . HIS A 1 94 ? -15.077 -2.454 5.656 1.00 89.81 94 HIS A O 1
ATOM 732 N N . ALA A 1 95 ? -14.431 -4.527 6.231 1.00 82.56 95 ALA A N 1
ATOM 733 C CA . ALA A 1 95 ? -15.099 -5.178 5.115 1.00 82.56 95 ALA A CA 1
ATOM 734 C C . ALA A 1 95 ? -16.592 -5.272 5.450 1.00 82.56 95 ALA A C 1
ATOM 736 O O . ALA A 1 95 ? -16.989 -6.081 6.284 1.00 82.56 95 ALA A O 1
ATOM 737 N N . LEU A 1 96 ? -17.397 -4.401 4.843 1.00 78.56 96 LEU A N 1
ATOM 738 C CA . LEU A 1 96 ? -18.844 -4.394 5.020 1.00 78.56 96 LEU A CA 1
ATOM 739 C C . LEU A 1 96 ? -19.543 -4.996 3.807 1.00 78.56 96 LEU A C 1
ATOM 741 O O . LEU A 1 96 ? -19.362 -4.532 2.674 1.00 78.56 96 LEU A O 1
ATOM 745 N N . ASP A 1 97 ? -20.447 -5.936 4.052 1.00 76.44 97 ASP A N 1
ATOM 746 C CA . ASP A 1 97 ? -21.443 -6.334 3.068 1.00 76.44 97 ASP A CA 1
ATOM 747 C C . ASP A 1 97 ? -22.577 -5.312 2.996 1.00 76.44 97 ASP A C 1
ATOM 749 O O . ASP A 1 97 ? -23.662 -5.459 3.551 1.00 76.44 97 ASP A O 1
ATOM 753 N N . SER A 1 98 ? -22.310 -4.245 2.249 1.00 67.62 98 SER A N 1
ATOM 754 C CA . SER A 1 98 ? -23.272 -3.167 1.989 1.00 67.62 98 SER A CA 1
ATOM 755 C C . SER A 1 98 ? -24.579 -3.615 1.313 1.00 67.62 98 SER A C 1
ATOM 757 O O . SER A 1 98 ? -25.508 -2.814 1.215 1.00 67.62 98 SER A O 1
ATOM 759 N N . ARG A 1 99 ? -24.663 -4.851 0.796 1.00 72.06 99 ARG A N 1
ATOM 760 C CA . ARG A 1 99 ? -25.821 -5.352 0.039 1.00 72.06 99 ARG A CA 1
ATOM 761 C C . ARG A 1 99 ? -26.515 -6.551 0.692 1.00 72.06 99 ARG A C 1
ATOM 763 O O . ARG A 1 99 ? -27.497 -7.020 0.119 1.00 72.06 99 ARG A O 1
ATOM 770 N N . GLY A 1 100 ? -26.034 -7.039 1.836 1.00 71.38 100 GLY A N 1
ATOM 771 C CA . GLY A 1 100 ? -26.580 -8.222 2.515 1.00 71.38 100 GLY A CA 1
ATOM 772 C C . GLY A 1 100 ? -26.458 -9.520 1.702 1.00 71.38 100 GLY A C 1
ATOM 773 O O . GLY A 1 100 ? -27.187 -10.477 1.944 1.00 71.38 100 GLY A O 1
ATOM 774 N N . VAL A 1 101 ? -25.587 -9.557 0.688 1.00 75.50 101 VAL A N 1
ATOM 775 C CA . VAL A 1 101 ? -25.429 -10.717 -0.208 1.00 75.50 101 VAL A CA 1
ATOM 776 C C . VAL A 1 101 ? -24.720 -11.881 0.492 1.00 75.50 101 VAL A C 1
ATOM 778 O O . VAL A 1 101 ? -24.961 -13.043 0.162 1.00 75.50 101 VAL A O 1
ATOM 781 N N . TYR A 1 102 ? -23.870 -11.583 1.466 1.00 69.81 102 TYR A N 1
ATOM 782 C CA . TYR A 1 102 ? -23.021 -12.529 2.178 1.00 69.81 102 TYR A CA 1
ATOM 783 C C . TYR A 1 102 ? -23.464 -12.756 3.628 1.00 69.81 102 TYR A C 1
ATOM 785 O O . TYR A 1 102 ? -22.842 -13.539 4.342 1.00 69.81 102 TYR A O 1
ATOM 793 N N . GLU A 1 103 ? -24.605 -12.193 4.041 1.00 73.25 103 GLU A N 1
ATOM 794 C CA . GLU A 1 103 ? -25.191 -12.399 5.374 1.00 73.25 103 GLU A CA 1
ATOM 795 C C . GLU A 1 103 ? -25.295 -13.895 5.742 1.00 73.25 103 GLU A C 1
ATOM 797 O O . GLU A 1 103 ? -24.975 -14.303 6.857 1.00 73.25 103 GLU A O 1
ATOM 802 N N . SER A 1 104 ? -25.638 -14.749 4.769 1.00 78.88 104 SER A N 1
ATOM 803 C CA . SER A 1 104 ? -25.745 -16.206 4.962 1.00 78.88 104 SER A CA 1
ATOM 804 C C . SER A 1 104 ? -24.413 -16.954 5.142 1.00 78.88 104 SER A C 1
ATOM 806 O O . SER A 1 104 ? -24.428 -18.121 5.536 1.00 78.88 104 SER A O 1
ATOM 808 N N . VAL A 1 105 ? -23.270 -16.316 4.866 1.00 80.56 105 VAL A N 1
ATOM 809 C CA . VAL A 1 105 ? -21.923 -16.912 4.971 1.00 80.56 105 VAL A CA 1
ATOM 810 C C . VAL A 1 105 ? -21.009 -16.196 5.973 1.00 80.56 105 VAL A C 1
ATOM 812 O O . VAL A 1 105 ? -19.833 -16.541 6.066 1.00 80.56 105 VAL A O 1
ATOM 815 N N . GLY A 1 106 ? -21.556 -15.274 6.772 1.00 65.19 106 GLY A N 1
ATOM 816 C CA . GLY A 1 106 ? -20.824 -14.569 7.832 1.00 65.19 106 GLY A CA 1
ATOM 817 C C . GLY A 1 106 ? -20.554 -13.087 7.564 1.00 65.19 106 GLY A C 1
ATOM 818 O O . GLY A 1 106 ? -19.824 -12.479 8.346 1.00 65.19 106 GLY A O 1
ATOM 819 N N . GLY A 1 107 ? -21.166 -12.526 6.516 1.00 57.38 107 GLY A N 1
ATOM 820 C CA . GLY A 1 107 ? -20.965 -11.151 6.055 1.00 57.38 107 GLY A CA 1
ATOM 821 C C . GLY A 1 107 ? -20.000 -11.042 4.888 1.00 57.38 107 GLY A C 1
ATOM 822 O O . GLY A 1 107 ? -19.351 -12.044 4.514 1.00 57.38 107 GLY A O 1
#

Organism: NCBI:txid1486930

Solvent-accessible surface area (backbone atoms only — not comparable to full-atom values): 6813 Å² total; per-residue (Å²): 139,81,89,78,82,84,77,82,74,77,72,83,67,84,78,79,71,94,63,84,70,54,64,67,60,56,53,48,56,44,68,70,47,68,64,89,47,72,69,40,38,54,53,34,51,52,52,50,52,49,50,52,54,52,50,50,54,51,48,53,53,44,53,51,36,41,76,72,62,75,49,69,47,80,45,78,89,54,57,78,75,71,29,34,34,71,50,90,81,39,83,46,60,60,92,70,56,89,78,60,81,32,57,92,77,78,77

Foldseek 3Di:
DDDDDPPPPPPDDDDDDPDQDDLVVQLVVLVPFDDPDPVRVVVSVVSNVVSVVVVVVQVVVVVVCVVVVVWDFPCNVDDQQATWTADSNDIDGDDDPPPCPCVVVPD

Sequence (107 aa):
ADVALSRDVKSGRAGVEFGPREWNEELQSYRELPRDRARERAVRDRSICRLVMDFTATACAGAVAIVEGTVAPINPGEEDSSLVFVNDNIFFSHALDSRGVYESVGG

Secondary structure (DSSP, 8-state):
-------------S---SS---HHHHHHHHHTS--SSHHHHHHHHHHHHHHHHHHHHHHHHHHHHHHTT-S--S-TTS-GGG-EEEETTEEEE----TTSSSGGGT-

Mean predicted aligned error: 10.3 Å